Protein AF-A0A9P4GZY6-F1 (afdb_monomer)

Solvent-accessible surface area (backbone atoms only — not comparable to full-atom values): 9878 Å² total; per-residue (Å²): 139,87,79,80,86,82,75,83,82,81,78,76,73,82,63,65,45,80,51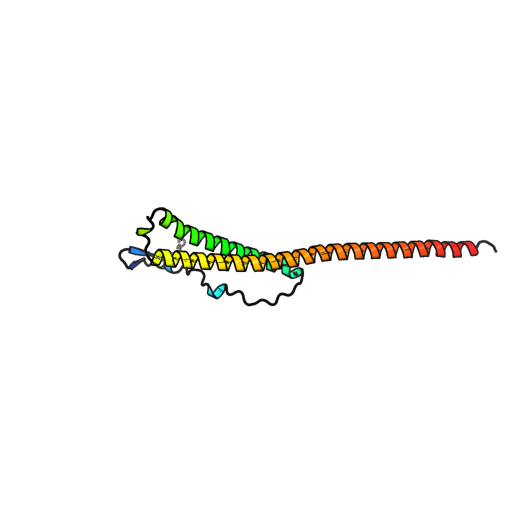,102,92,43,82,39,59,55,69,67,71,62,62,60,68,80,60,72,78,79,67,66,72,68,91,69,85,79,72,91,48,75,82,45,49,64,61,41,51,52,49,39,53,52,34,51,49,50,34,53,48,36,51,51,52,41,49,65,62,47,58,67,49,76,77,50,59,77,92,72,62,51,69,64,60,54,51,52,52,50,52,41,51,52,52,36,51,52,36,47,51,58,35,47,58,43,47,53,54,45,49,53,50,50,52,49,48,53,52,52,51,58,50,53,52,54,51,52,50,53,48,51,54,48,51,51,52,51,53,52,49,50,52,64,54,55,55,57,58,66,63,67,74,77,79,125

Nearest PDB structures (foldseek):
  6ixf-assembly1_A  TM=7.657E-01  e=7.970E+00  Homo sapiens
  8auc-assembly3_A  TM=5.258E-01  e=9.618E+00  Corynebacterium glutamicum ATCC 13032

Structure (mmCIF, N/CA/C/O backbone):
data_AF-A0A9P4GZY6-F1
#
_entry.id   AF-A0A9P4GZY6-F1
#
loop_
_atom_site.group_PDB
_atom_site.id
_atom_site.type_symbol
_atom_site.label_atom_id
_atom_site.label_alt_id
_atom_site.label_comp_id
_atom_site.label_asym_id
_atom_site.label_entity_id
_atom_site.label_seq_id
_atom_site.pdbx_PDB_ins_code
_atom_site.Cartn_x
_atom_site.Cartn_y
_atom_site.Cartn_z
_atom_site.occupancy
_atom_site.B_iso_or_equiv
_atom_site.auth_seq_id
_atom_site.auth_comp_id
_atom_site.auth_asym_id
_atom_site.auth_atom_id
_atom_site.pdbx_PDB_model_num
ATOM 1 N N . MET A 1 1 ? -1.416 -64.995 9.551 1.00 51.47 1 MET A N 1
ATOM 2 C CA . MET A 1 1 ? -1.775 -64.107 10.679 1.00 51.47 1 MET A CA 1
ATOM 3 C C . MET A 1 1 ? -1.528 -62.673 10.238 1.00 51.47 1 MET A C 1
ATOM 5 O O . MET A 1 1 ? -0.380 -62.318 10.021 1.00 51.47 1 MET A O 1
ATOM 9 N N . PHE A 1 2 ? -2.589 -61.901 10.000 1.00 50.03 2 PHE A N 1
ATOM 10 C CA . PHE A 1 2 ? -2.517 -60.505 9.552 1.00 50.03 2 PHE A CA 1
ATOM 11 C C . PHE A 1 2 ? -2.713 -59.584 10.760 1.00 50.03 2 PHE A C 1
ATOM 13 O O . PHE A 1 2 ? -3.758 -59.632 11.405 1.00 50.03 2 PHE A O 1
ATOM 20 N N . THR A 1 3 ? -1.717 -58.764 11.082 1.00 62.31 3 THR A N 1
ATOM 21 C CA . THR A 1 3 ? -1.841 -57.687 12.070 1.00 62.31 3 THR A CA 1
ATOM 22 C C . THR A 1 3 ? -2.281 -56.398 11.364 1.00 62.31 3 THR A C 1
ATOM 24 O O . THR A 1 3 ? -1.669 -56.018 10.366 1.00 62.31 3 THR A O 1
ATOM 27 N N . PRO A 1 4 ? -3.338 -55.707 11.833 1.00 58.47 4 PRO A N 1
ATOM 28 C CA . PRO A 1 4 ? -3.769 -54.452 11.223 1.00 58.47 4 PRO A CA 1
ATOM 29 C C . PRO A 1 4 ? -2.825 -53.291 11.593 1.00 58.47 4 PRO A C 1
ATOM 31 O O . PRO A 1 4 ? -2.220 -53.304 12.674 1.00 58.47 4 PRO A O 1
ATOM 34 N 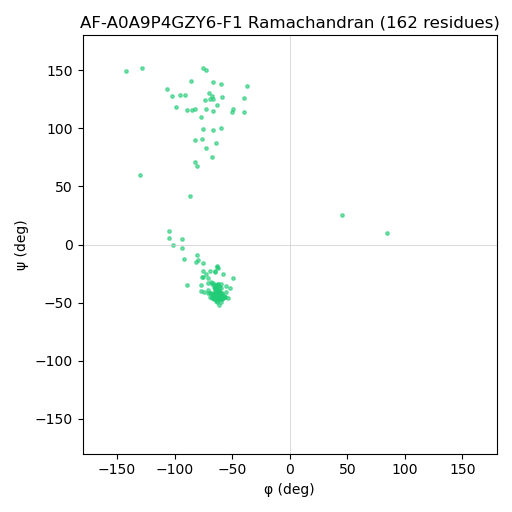N . PRO A 1 5 ? -2.707 -52.259 10.735 1.00 60.16 5 PRO A N 1
ATOM 35 C CA . PRO A 1 5 ? -1.867 -51.102 11.008 1.00 60.16 5 PRO A CA 1
ATOM 36 C C . PRO A 1 5 ? -2.464 -50.255 12.140 1.00 60.16 5 PRO A C 1
ATOM 38 O O . PRO A 1 5 ? -3.643 -49.898 12.131 1.00 60.16 5 PRO A O 1
ATOM 41 N N . ARG A 1 6 ? -1.634 -49.914 13.132 1.00 57.53 6 ARG A N 1
ATOM 42 C CA . ARG A 1 6 ? -1.992 -48.963 14.192 1.00 57.53 6 ARG A CA 1
ATOM 43 C C . ARG A 1 6 ? -2.013 -47.549 13.617 1.00 57.53 6 ARG A C 1
ATOM 45 O O . ARG A 1 6 ? -0.972 -47.026 13.234 1.00 57.53 6 ARG A O 1
ATOM 52 N N . LEU A 1 7 ? -3.184 -46.918 13.621 1.00 63.38 7 LEU A N 1
ATOM 53 C CA . LEU A 1 7 ? -3.296 -45.479 13.394 1.00 63.38 7 LEU A CA 1
ATOM 54 C C . LEU A 1 7 ? -2.654 -44.709 14.566 1.00 63.38 7 LEU A C 1
ATOM 56 O O . LEU A 1 7 ? -2.844 -45.097 15.727 1.00 63.38 7 LEU A O 1
ATOM 60 N N . PRO A 1 8 ? -1.925 -43.610 14.305 1.00 58.47 8 PRO A N 1
ATOM 61 C CA . PRO A 1 8 ? -1.406 -42.752 15.358 1.00 58.47 8 PRO A CA 1
ATOM 62 C C . PRO A 1 8 ? -2.571 -42.070 16.085 1.00 58.47 8 PRO A C 1
ATOM 64 O O . PRO A 1 8 ? -3.295 -41.252 15.523 1.00 58.47 8 PRO A O 1
ATOM 67 N N . ARG A 1 9 ? -2.757 -42.393 17.368 1.00 54.31 9 ARG A N 1
ATOM 68 C CA . ARG A 1 9 ? -3.665 -41.659 18.258 1.00 54.31 9 ARG A CA 1
ATOM 69 C C . ARG A 1 9 ? -3.043 -40.305 18.611 1.00 54.31 9 ARG A C 1
ATOM 71 O O . ARG A 1 9 ? -2.464 -40.155 19.683 1.00 54.31 9 ARG A O 1
ATOM 78 N N . SER A 1 10 ? -3.192 -39.296 17.754 1.00 54.22 10 SER A N 1
ATOM 79 C CA . SER A 1 10 ? -2.957 -37.900 18.146 1.00 54.22 10 SER A CA 1
ATOM 80 C C . SER A 1 10 ? -4.181 -37.353 18.889 1.00 54.22 10 SER A C 1
ATOM 82 O O . SER A 1 10 ? -4.895 -36.481 18.407 1.00 54.22 10 SER A O 1
ATOM 84 N N . SER A 1 11 ? -4.450 -37.873 20.086 1.00 49.94 11 SER A N 1
ATOM 85 C CA . SER A 1 11 ? -5.416 -37.256 21.000 1.00 49.94 11 SER A CA 1
ATOM 86 C C . SER A 1 11 ? -4.724 -36.118 21.758 1.00 49.94 11 SER A C 1
ATOM 88 O O . SER A 1 11 ? -4.467 -36.234 22.957 1.00 49.94 11 SER A O 1
ATOM 90 N N . ARG A 1 12 ? -4.409 -35.010 21.075 1.00 56.94 12 ARG A N 1
ATOM 91 C CA . ARG A 1 12 ? -4.185 -33.737 21.773 1.00 56.94 12 ARG A CA 1
ATOM 92 C C . ARG A 1 12 ? -5.556 -33.219 22.182 1.00 56.94 12 ARG A C 1
ATOM 94 O O . ARG A 1 12 ? -6.295 -32.695 21.359 1.00 56.94 12 ARG A O 1
ATOM 101 N N . ARG A 1 13 ? -5.927 -33.441 23.441 1.00 54.69 13 ARG A N 1
ATOM 102 C CA . ARG A 1 13 ? -7.101 -32.779 24.013 1.00 54.69 13 ARG A CA 1
ATOM 103 C C . ARG A 1 13 ? -6.773 -31.284 24.124 1.00 54.69 13 ARG A C 1
ATOM 105 O O . ARG A 1 13 ? -5.714 -30.983 24.682 1.00 54.69 13 ARG A O 1
ATOM 112 N N . PRO A 1 14 ? -7.618 -30.377 23.609 1.00 57.97 14 PRO A N 1
ATOM 113 C CA . PRO A 1 14 ? -7.419 -28.949 23.813 1.00 57.97 14 PRO A CA 1
ATOM 114 C C . PRO A 1 14 ? -7.426 -28.672 25.319 1.00 57.97 14 PRO A C 1
ATOM 116 O O . PRO A 1 14 ? -8.316 -29.125 26.047 1.00 57.97 14 PRO A O 1
ATOM 119 N N . LYS A 1 15 ? -6.377 -28.005 25.812 1.00 64.81 15 LYS A N 1
ATOM 120 C CA . LYS A 1 15 ? -6.318 -27.541 27.202 1.00 64.81 15 LYS A CA 1
ATOM 121 C C . LYS A 1 15 ? -7.219 -26.318 27.306 1.00 64.81 15 LYS A C 1
ATOM 123 O O . LYS A 1 15 ? -6.780 -25.198 27.070 1.00 64.81 15 LYS A O 1
ATOM 128 N N . LEU A 1 16 ? -8.478 -26.570 27.638 1.00 61.00 16 LEU A N 1
ATOM 129 C CA . LEU A 1 16 ? -9.422 -25.529 28.007 1.00 61.00 16 LEU A CA 1
ATOM 130 C C . LEU A 1 16 ? -9.058 -25.030 29.408 1.00 61.00 16 LEU A C 1
ATOM 132 O O . LEU A 1 16 ? -8.940 -25.827 30.342 1.00 61.00 16 LEU A O 1
ATOM 136 N N . ILE A 1 17 ? -8.840 -23.725 29.534 1.00 66.88 17 ILE A N 1
ATOM 137 C CA . ILE A 1 17 ? -8.604 -23.064 30.818 1.00 66.88 17 ILE A CA 1
ATOM 138 C C . ILE A 1 17 ? -9.863 -22.278 31.165 1.00 66.88 17 ILE A C 1
ATOM 140 O O . ILE A 1 17 ? -10.455 -21.621 30.308 1.00 66.88 17 ILE A O 1
ATOM 144 N N . TRP A 1 18 ? -10.296 -22.405 32.414 1.00 56.12 18 TRP A N 1
ATOM 145 C CA . TRP A 1 18 ? -11.413 -21.649 32.955 1.00 56.12 18 TRP A CA 1
ATOM 146 C C . TRP A 1 18 ? -10.885 -20.341 33.532 1.00 56.12 18 TRP A C 1
ATOM 148 O O . TRP A 1 18 ? -10.117 -20.370 34.494 1.00 56.12 18 TRP A O 1
ATOM 158 N N . ASP A 1 19 ? -11.288 -19.218 32.949 1.00 60.88 19 ASP A N 1
ATOM 159 C CA . ASP A 1 19 ? -10.964 -17.887 33.460 1.00 60.88 19 ASP A CA 1
ATOM 160 C C . ASP A 1 19 ? -12.172 -16.958 33.266 1.00 60.88 19 ASP A C 1
ATOM 162 O O . ASP A 1 19 ? -12.987 -17.183 32.375 1.00 60.88 19 ASP A O 1
ATOM 166 N N . HIS A 1 20 ? -12.364 -15.970 34.141 1.00 57.91 20 HIS A N 1
ATOM 167 C CA . HIS A 1 20 ? -13.471 -14.995 34.090 1.00 57.91 20 HIS A CA 1
ATOM 168 C C . HIS A 1 20 ? -14.896 -15.551 33.816 1.00 57.91 20 HIS A C 1
ATOM 170 O O . HIS A 1 20 ? -15.769 -14.825 33.344 1.00 57.91 20 HIS A O 1
ATOM 176 N N . GLY A 1 21 ? -15.163 -16.824 34.136 1.00 65.81 21 GLY A N 1
ATOM 177 C CA . GLY A 1 21 ? -16.471 -17.463 33.936 1.00 65.81 21 GLY A CA 1
ATOM 178 C C . GLY A 1 21 ? -16.727 -18.034 32.535 1.00 65.81 21 GLY A C 1
ATOM 179 O O . GLY A 1 21 ? -17.857 -18.427 32.250 1.00 65.81 21 GLY A O 1
ATOM 180 N N . TYR A 1 22 ? -15.708 -18.108 31.675 1.00 50.16 22 TYR A N 1
ATOM 181 C CA . TYR A 1 22 ? -15.804 -18.667 30.327 1.00 50.16 22 TYR A CA 1
ATOM 182 C C . TYR A 1 22 ? -14.711 -19.720 30.080 1.00 50.16 22 TYR A C 1
ATOM 184 O O . TYR A 1 22 ? -13.626 -19.684 30.664 1.00 50.16 22 TYR A O 1
ATOM 192 N N . TRP A 1 23 ? -15.003 -20.687 29.204 1.00 58.91 23 TRP A N 1
ATOM 193 C CA . TRP A 1 23 ? -14.017 -21.660 28.729 1.00 58.91 23 TRP A CA 1
ATOM 194 C C . TRP A 1 23 ? -13.195 -21.050 27.593 1.00 58.91 23 TRP A C 1
ATOM 196 O O . TRP A 1 23 ? -13.739 -20.767 26.526 1.00 58.91 23 TRP A O 1
ATOM 206 N N . TYR A 1 24 ? -11.889 -20.894 27.802 1.00 49.88 24 TYR A N 1
ATOM 207 C CA . TYR A 1 24 ? -10.963 -20.429 26.772 1.00 49.88 24 TYR A CA 1
ATOM 208 C C . TYR A 1 24 ? -10.178 -21.599 26.189 1.00 49.88 24 TYR A C 1
ATOM 210 O O . TYR A 1 24 ? -9.553 -22.367 26.925 1.00 49.88 24 TYR A O 1
ATOM 218 N N . ASP A 1 25 ? -10.176 -21.722 24.860 1.00 55.88 25 ASP A N 1
ATOM 219 C CA . ASP A 1 25 ? -9.225 -22.592 24.174 1.00 55.88 25 ASP A CA 1
ATOM 220 C C . ASP A 1 25 ? -7.864 -21.887 24.123 1.00 55.88 25 ASP A C 1
ATOM 222 O O . ASP A 1 25 ? -7.679 -20.885 23.428 1.00 55.88 25 ASP A O 1
ATOM 226 N N . HIS A 1 26 ? -6.904 -22.396 24.893 1.00 56.12 26 HIS A N 1
ATOM 227 C CA . HIS A 1 26 ? -5.580 -21.795 25.040 1.00 56.12 26 HIS A CA 1
ATOM 228 C C . HIS A 1 26 ? -4.789 -21.758 23.715 1.00 56.12 26 HIS A C 1
ATOM 230 O O . HIS A 1 26 ? -3.817 -21.006 23.588 1.00 56.12 26 HIS A O 1
ATOM 236 N N . GLU A 1 27 ? -5.168 -22.553 22.709 1.00 54.94 27 GLU A N 1
ATOM 237 C CA . GLU A 1 27 ? -4.523 -22.498 21.391 1.00 54.94 27 GLU A CA 1
ATOM 238 C C . GLU A 1 27 ? -4.978 -21.280 20.562 1.00 54.94 27 GLU A C 1
ATOM 240 O O . GLU A 1 27 ? -4.169 -20.734 19.812 1.00 54.94 27 GLU A O 1
ATOM 245 N N . LEU A 1 28 ? -6.196 -20.759 20.778 1.00 53.00 28 LEU A N 1
ATOM 246 C CA . LEU A 1 28 ? -6.685 -19.527 20.131 1.00 53.00 28 LEU A CA 1
ATOM 247 C C . LEU A 1 28 ? -6.059 -18.259 20.732 1.00 53.00 28 LEU A C 1
ATOM 249 O O . LEU A 1 28 ? -5.860 -17.269 20.038 1.00 53.00 28 LEU A O 1
ATOM 253 N N . SER A 1 29 ? -5.660 -18.277 22.004 1.00 50.28 29 SER A N 1
ATOM 254 C CA . SER A 1 29 ? -4.901 -17.162 22.598 1.00 50.28 29 SER A CA 1
ATOM 255 C C . SER A 1 29 ? -3.432 -17.142 22.148 1.00 50.28 29 SER A C 1
ATOM 257 O O . SER A 1 29 ? -2.745 -16.135 22.307 1.00 50.28 29 SER A O 1
ATOM 259 N N . ARG A 1 30 ? -2.936 -18.252 21.575 1.00 45.75 30 ARG A N 1
ATOM 260 C CA . ARG A 1 30 ? -1.590 -18.373 20.990 1.00 45.75 30 ARG A CA 1
ATOM 261 C C . ARG A 1 30 ? -1.526 -18.089 19.497 1.00 45.75 30 ARG A C 1
ATOM 263 O O . ARG A 1 30 ? -0.405 -18.033 18.980 1.00 45.75 30 ARG A O 1
ATOM 270 N N . THR A 1 31 ? -2.642 -17.815 18.815 1.00 46.16 31 THR A N 1
ATOM 271 C CA . THR A 1 31 ? -2.585 -16.982 17.606 1.00 46.16 31 THR A CA 1
ATOM 272 C C . THR A 1 31 ? -2.215 -15.573 18.041 1.00 46.16 31 THR A C 1
ATOM 274 O O . THR A 1 31 ? -3.038 -14.672 18.145 1.00 46.16 31 THR A O 1
ATOM 277 N N . ARG A 1 32 ? -0.927 -15.444 18.368 1.00 42.94 32 ARG A N 1
ATOM 278 C CA . ARG A 1 32 ? -0.162 -14.224 18.495 1.00 42.94 32 ARG A CA 1
ATOM 279 C C . ARG A 1 32 ? -0.638 -13.352 17.345 1.00 42.94 32 ARG A C 1
ATOM 281 O O . ARG A 1 32 ? -0.446 -13.720 16.184 1.00 42.94 32 ARG A O 1
ATOM 288 N N . THR A 1 33 ? -1.289 -12.239 17.668 1.00 49.81 33 THR A N 1
ATOM 289 C CA . THR A 1 33 ? -1.332 -11.100 16.757 1.00 49.81 33 THR A CA 1
ATOM 290 C C . THR A 1 33 ? 0.064 -10.997 16.139 1.00 49.81 33 THR A C 1
ATOM 292 O O . THR A 1 33 ? 1.043 -11.083 16.894 1.00 49.81 33 THR A O 1
ATOM 295 N N . PRO A 1 34 ? 0.208 -10.980 14.800 1.00 50.44 34 PRO A N 1
ATOM 296 C CA . PRO A 1 34 ? 1.527 -10.914 14.182 1.00 50.44 34 PRO A CA 1
ATOM 297 C C . PRO A 1 34 ? 2.281 -9.766 14.854 1.00 50.44 34 PRO A C 1
ATOM 299 O O . PRO A 1 34 ? 1.819 -8.628 14.831 1.00 50.44 34 PRO A O 1
ATOM 302 N N . SER A 1 35 ? 3.353 -10.085 15.588 1.00 43.03 35 SER A N 1
ATOM 303 C CA . SER A 1 35 ? 3.980 -9.107 16.472 1.00 43.03 35 SER A CA 1
ATOM 304 C C . SER A 1 35 ? 4.515 -7.968 15.615 1.00 43.03 35 SER A C 1
ATOM 306 O O . SER A 1 35 ? 5.362 -8.197 14.743 1.00 43.03 35 SER A O 1
ATOM 308 N N . LEU A 1 36 ? 4.007 -6.766 15.887 1.00 49.66 36 LEU A N 1
ATOM 309 C CA . LEU A 1 36 ? 4.257 -5.510 15.178 1.00 49.66 36 LEU A CA 1
ATOM 310 C C . LEU A 1 36 ? 5.755 -5.228 14.945 1.00 49.66 36 LEU A C 1
ATOM 312 O O . LEU A 1 36 ? 6.130 -4.649 13.933 1.00 49.66 36 LEU A O 1
ATOM 316 N N . GLU A 1 37 ? 6.625 -5.721 15.829 1.00 49.25 37 GLU A N 1
ATOM 317 C CA . GLU A 1 37 ? 8.084 -5.572 15.727 1.00 49.25 37 GLU A CA 1
ATOM 318 C C . GLU A 1 37 ? 8.703 -6.274 14.508 1.00 49.25 37 GLU A C 1
ATOM 320 O O . GLU A 1 37 ? 9.752 -5.860 14.025 1.00 49.25 37 GLU A O 1
ATOM 325 N N . SER A 1 38 ? 8.046 -7.298 13.957 1.00 47.22 38 SER A N 1
ATOM 326 C CA . SER A 1 38 ? 8.539 -8.005 12.763 1.00 47.22 38 SER A CA 1
ATOM 327 C C . SER A 1 38 ? 8.243 -7.280 11.442 1.00 47.22 38 SER A C 1
ATOM 329 O O . SER A 1 38 ? 8.765 -7.672 10.398 1.00 47.22 38 SER A O 1
ATOM 331 N N . LEU A 1 39 ? 7.435 -6.215 11.485 1.00 52.50 39 LEU A N 1
ATOM 332 C CA . LEU A 1 39 ? 7.093 -5.376 10.333 1.00 52.50 39 LEU A CA 1
ATOM 333 C C . LEU A 1 39 ? 7.817 -4.026 10.341 1.00 52.50 39 LEU A C 1
ATOM 335 O O . LEU A 1 39 ? 7.565 -3.218 9.451 1.00 52.50 39 LEU A O 1
ATOM 339 N N . SER A 1 40 ? 8.739 -3.798 11.286 1.00 47.25 40 SER A N 1
ATOM 340 C CA . SER A 1 40 ? 9.688 -2.684 11.210 1.00 47.25 40 SER A CA 1
ATOM 341 C C . SER A 1 40 ? 10.590 -2.899 9.993 1.00 47.25 40 SER A C 1
ATOM 343 O O . SER A 1 40 ? 11.623 -3.573 10.032 1.00 47.25 40 SER A O 1
ATOM 345 N N . LEU A 1 41 ? 10.116 -2.410 8.849 1.00 57.50 41 LEU A N 1
ATOM 346 C CA . LEU A 1 41 ? 10.814 -2.429 7.580 1.00 57.50 41 LEU A CA 1
ATOM 347 C C . LEU A 1 41 ? 12.017 -1.503 7.733 1.00 57.50 41 LEU A C 1
ATOM 349 O O . LEU A 1 41 ? 11.896 -0.286 7.652 1.00 57.50 41 LEU A O 1
ATOM 353 N N . SER A 1 42 ? 13.173 -2.116 7.995 1.00 47.94 42 SER A N 1
ATOM 354 C CA . SER A 1 42 ? 14.487 -1.474 8.043 1.00 47.94 42 SER A CA 1
ATOM 355 C C . SER A 1 42 ? 14.604 -0.378 6.970 1.00 47.94 42 SER A C 1
ATOM 357 O O . SER A 1 42 ? 14.220 -0.651 5.826 1.00 47.94 42 SER A O 1
ATOM 359 N N . PRO A 1 43 ? 15.168 0.809 7.281 1.00 48.91 43 PRO A N 1
ATOM 360 C CA . PRO A 1 43 ? 15.319 1.889 6.311 1.00 48.91 43 PRO A CA 1
ATOM 361 C C . PRO A 1 43 ? 16.178 1.385 5.146 1.00 48.91 43 PRO A C 1
ATOM 363 O O . PRO A 1 43 ? 17.393 1.223 5.265 1.00 48.91 43 PRO A O 1
ATOM 366 N N . ARG A 1 44 ? 15.537 1.013 4.034 1.00 55.22 44 ARG A N 1
ATOM 367 C CA . ARG A 1 44 ? 16.213 0.405 2.886 1.00 55.22 44 ARG A CA 1
ATOM 368 C C . ARG A 1 44 ? 16.752 1.517 2.010 1.00 55.22 44 ARG A C 1
ATOM 370 O O . ARG A 1 44 ? 15.979 2.256 1.411 1.00 55.22 44 ARG A O 1
ATOM 377 N N . GLN A 1 45 ? 18.075 1.576 1.886 1.00 51.62 45 GLN A N 1
ATOM 378 C CA . GLN A 1 45 ? 18.745 2.363 0.856 1.00 51.62 45 GLN A CA 1
ATOM 379 C C . GLN A 1 45 ? 18.117 2.045 -0.511 1.00 51.62 45 GLN A C 1
ATOM 381 O O . GLN A 1 45 ? 18.101 0.900 -0.965 1.00 51.62 45 GLN A O 1
ATOM 386 N N . THR A 1 46 ? 17.514 3.058 -1.125 1.00 54.09 46 THR A N 1
ATOM 387 C CA . THR A 1 46 ? 16.808 2.976 -2.402 1.00 54.09 46 THR A CA 1
ATOM 388 C C . THR A 1 46 ? 17.817 3.065 -3.539 1.00 54.09 46 THR A C 1
ATOM 390 O O . THR A 1 46 ? 18.135 4.138 -4.047 1.00 54.09 46 THR A O 1
ATOM 393 N N . THR A 1 47 ? 18.332 1.922 -3.985 1.00 57.62 47 THR A N 1
ATOM 394 C CA . THR A 1 47 ? 18.896 1.859 -5.334 1.00 57.62 47 THR A CA 1
ATOM 395 C C . THR A 1 47 ? 17.748 2.042 -6.324 1.00 57.62 47 THR A C 1
ATOM 397 O O . THR A 1 47 ? 16.722 1.372 -6.238 1.00 57.62 47 THR A O 1
ATOM 400 N N . LYS A 1 48 ? 17.870 3.012 -7.234 1.00 66.50 48 LYS A N 1
ATOM 401 C CA . LYS A 1 48 ? 16.849 3.320 -8.251 1.00 66.50 48 LYS A CA 1
ATOM 402 C C . LYS A 1 48 ? 17.039 2.465 -9.500 1.00 66.50 48 LYS A C 1
ATOM 404 O O . LYS A 1 48 ? 17.020 2.967 -10.620 1.00 66.50 48 LYS A O 1
ATOM 409 N N . THR A 1 49 ? 17.344 1.181 -9.328 1.00 72.12 49 THR A N 1
ATOM 410 C CA . THR A 1 49 ? 17.566 0.331 -10.496 1.00 72.12 49 THR A CA 1
ATOM 411 C C . THR A 1 49 ? 16.230 -0.215 -10.993 1.00 72.12 49 THR A C 1
ATOM 413 O O . THR A 1 49 ? 15.373 -0.585 -10.192 1.00 72.12 49 THR A O 1
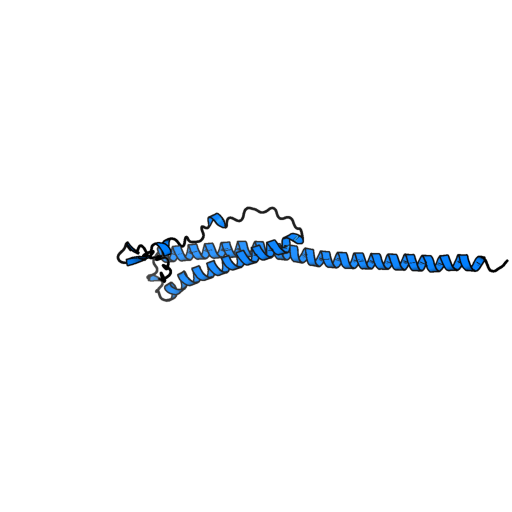ATOM 416 N N . PRO A 1 50 ? 16.015 -0.307 -12.315 1.00 70.12 50 PRO A N 1
ATOM 417 C CA . PRO A 1 50 ? 14.766 -0.832 -12.868 1.00 70.12 50 PRO A CA 1
ATOM 418 C C . PRO A 1 50 ? 14.518 -2.303 -12.487 1.00 70.12 50 PRO A C 1
ATOM 420 O O . PRO A 1 50 ? 13.377 -2.760 -12.496 1.00 70.12 50 PRO A O 1
ATOM 423 N N . THR A 1 51 ? 15.567 -3.038 -12.106 1.00 76.25 51 THR A N 1
ATOM 424 C CA . THR A 1 51 ? 15.492 -4.395 -11.542 1.00 76.25 51 THR A CA 1
ATOM 425 C C . THR A 1 51 ? 14.791 -4.446 -10.184 1.00 76.25 51 THR A C 1
ATOM 427 O O . THR A 1 51 ? 14.225 -5.480 -9.834 1.00 76.25 51 THR A O 1
ATOM 430 N N . ASP A 1 52 ? 14.737 -3.331 -9.452 1.00 79.25 52 ASP A N 1
ATOM 431 C CA . ASP A 1 52 ? 14.102 -3.264 -8.136 1.00 79.25 52 ASP A CA 1
ATOM 432 C C . ASP A 1 52 ? 12.569 -3.150 -8.217 1.00 79.25 52 ASP A C 1
ATOM 434 O O . ASP A 1 52 ? 11.890 -3.388 -7.214 1.00 79.25 52 ASP A O 1
ATOM 438 N N . LEU A 1 53 ? 11.994 -2.862 -9.396 1.00 84.25 53 LEU A N 1
ATOM 439 C CA . LEU A 1 53 ? 10.555 -2.618 -9.569 1.00 84.25 53 LEU A CA 1
ATOM 440 C C . LEU A 1 53 ? 9.692 -3.779 -9.058 1.00 84.25 53 LEU A C 1
ATOM 442 O O . LEU A 1 53 ? 8.728 -3.554 -8.335 1.00 84.25 53 LEU A O 1
ATOM 446 N N . PHE A 1 54 ? 10.052 -5.026 -9.376 1.00 86.19 54 PHE A N 1
ATOM 447 C CA . PHE A 1 54 ? 9.283 -6.191 -8.926 1.00 86.19 54 PHE A CA 1
ATOM 448 C C . PHE A 1 54 ? 9.285 -6.319 -7.397 1.00 86.19 54 PHE A C 1
ATOM 450 O O . PHE A 1 54 ? 8.250 -6.578 -6.785 1.00 86.19 54 PHE A O 1
ATOM 457 N N . SER A 1 55 ? 10.438 -6.076 -6.768 1.00 85.12 55 SER A N 1
ATOM 458 C CA . SER A 1 55 ? 10.562 -6.108 -5.309 1.00 85.12 55 SER A CA 1
ATOM 459 C C . SER A 1 55 ? 9.726 -5.010 -4.638 1.00 85.12 55 SER A C 1
ATOM 461 O O . SER A 1 55 ? 9.095 -5.260 -3.611 1.00 85.12 55 SER A O 1
ATOM 463 N N . ARG A 1 56 ? 9.658 -3.823 -5.256 1.00 82.12 56 ARG A N 1
ATOM 464 C CA . ARG A 1 56 ? 8.874 -2.673 -4.784 1.00 82.12 56 ARG A CA 1
ATOM 465 C C . ARG A 1 56 ? 7.375 -2.903 -4.957 1.00 82.12 56 ARG A C 1
ATOM 467 O O . ARG A 1 56 ? 6.629 -2.678 -4.014 1.00 82.12 56 ARG A O 1
ATOM 474 N N . VAL A 1 57 ? 6.939 -3.465 -6.086 1.00 87.62 57 VAL A N 1
ATOM 475 C CA . VAL A 1 57 ? 5.539 -3.880 -6.298 1.00 87.62 57 VAL A CA 1
ATOM 476 C C . VAL A 1 57 ? 5.129 -4.963 -5.295 1.00 87.62 57 VAL A C 1
ATOM 478 O O . VAL A 1 57 ? 4.040 -4.903 -4.727 1.00 87.62 57 VAL A O 1
ATOM 481 N N . ALA A 1 58 ? 6.008 -5.928 -5.010 1.00 86.50 58 ALA A N 1
ATOM 482 C CA . ALA A 1 58 ? 5.748 -6.933 -3.982 1.00 86.50 58 ALA A CA 1
ATOM 483 C C . ALA A 1 58 ? 5.625 -6.307 -2.579 1.00 86.50 58 ALA A C 1
ATOM 485 O O . ALA A 1 58 ? 4.751 -6.706 -1.807 1.00 86.50 58 ALA A O 1
ATOM 486 N N . ALA A 1 59 ? 6.462 -5.319 -2.248 1.00 82.88 59 ALA A N 1
ATOM 487 C CA . ALA A 1 59 ? 6.361 -4.565 -0.998 1.00 82.88 59 ALA A CA 1
ATOM 488 C C . ALA A 1 59 ? 5.067 -3.737 -0.929 1.00 82.88 59 ALA A C 1
ATOM 490 O O . ALA A 1 59 ? 4.379 -3.780 0.089 1.00 82.88 59 ALA A O 1
ATOM 491 N N . LEU A 1 60 ? 4.694 -3.062 -2.019 1.00 89.25 60 LEU A N 1
ATOM 492 C CA . LEU A 1 60 ? 3.443 -2.316 -2.147 1.00 89.25 60 LEU A CA 1
ATOM 493 C C . LEU A 1 60 ? 2.232 -3.218 -1.893 1.00 89.25 60 LEU A C 1
ATOM 495 O O . LEU A 1 60 ? 1.351 -2.856 -1.121 1.00 89.25 60 LEU A O 1
ATOM 499 N N . ASN A 1 61 ? 2.222 -4.425 -2.465 1.00 91.50 61 ASN A N 1
ATOM 500 C CA . ASN A 1 61 ? 1.148 -5.393 -2.247 1.00 91.50 61 ASN A CA 1
ATOM 501 C C . ASN A 1 61 ? 1.050 -5.838 -0.776 1.00 91.50 61 ASN A C 1
ATOM 503 O O . ASN A 1 61 ? -0.043 -5.972 -0.233 1.00 91.50 61 ASN A O 1
ATOM 507 N N . ARG A 1 62 ? 2.190 -6.019 -0.092 1.00 90.62 62 ARG A N 1
ATOM 508 C CA . ARG A 1 62 ? 2.194 -6.304 1.355 1.00 90.62 62 ARG A CA 1
ATOM 509 C C . ARG A 1 62 ? 1.622 -5.136 2.157 1.00 90.62 62 ARG A C 1
ATOM 511 O O . ARG A 1 62 ? 0.802 -5.371 3.035 1.00 90.62 62 ARG A O 1
ATOM 518 N N . ARG A 1 63 ? 2.004 -3.894 1.836 1.00 88.00 63 ARG A N 1
ATOM 519 C CA . ARG A 1 63 ? 1.458 -2.698 2.502 1.00 88.00 63 ARG A CA 1
ATOM 520 C C . ARG A 1 63 ? -0.044 -2.527 2.227 1.00 88.00 63 ARG A C 1
ATOM 522 O O . ARG A 1 63 ? -0.787 -2.225 3.152 1.00 88.00 63 ARG A O 1
ATOM 529 N N . ALA A 1 64 ? -0.518 -2.826 1.014 1.00 89.81 64 ALA A N 1
ATOM 530 C CA . ALA A 1 64 ? -1.949 -2.846 0.687 1.00 89.81 64 ALA A CA 1
ATOM 531 C C . ALA A 1 64 ? -2.725 -3.868 1.537 1.00 89.81 64 ALA A C 1
ATOM 533 O O . ALA A 1 64 ? -3.826 -3.583 2.018 1.00 89.81 64 ALA A O 1
ATOM 534 N N . ALA A 1 65 ? -2.139 -5.048 1.762 1.00 91.81 65 ALA A N 1
ATOM 535 C CA . ALA A 1 65 ? -2.712 -6.048 2.656 1.00 91.81 65 ALA A CA 1
ATOM 536 C C . ALA A 1 65 ? -2.773 -5.543 4.110 1.00 91.81 65 ALA A C 1
ATOM 538 O O . ALA A 1 65 ? -3.790 -5.745 4.771 1.00 91.81 65 ALA A O 1
ATOM 539 N N . THR A 1 66 ? -1.746 -4.828 4.586 1.00 91.00 66 THR A N 1
ATOM 540 C CA . THR A 1 66 ? -1.753 -4.187 5.914 1.00 91.00 66 THR A CA 1
ATOM 541 C C . THR A 1 66 ? -2.869 -3.149 6.043 1.00 91.00 66 THR A C 1
ATOM 543 O O . THR A 1 66 ? -3.619 -3.195 7.014 1.00 91.00 66 THR A O 1
ATOM 546 N N . VAL A 1 67 ? -3.044 -2.262 5.055 1.00 92.38 67 VAL A N 1
ATOM 547 C CA . VAL A 1 67 ? -4.149 -1.280 5.042 1.00 92.38 67 VAL A CA 1
ATOM 548 C C . VAL A 1 67 ? -5.505 -1.986 5.068 1.00 92.38 67 VAL A C 1
ATOM 550 O O . VAL A 1 67 ? -6.392 -1.605 5.828 1.00 92.38 67 VAL A O 1
ATOM 553 N N . SER A 1 68 ? -5.656 -3.054 4.283 1.00 94.88 68 SER A N 1
ATOM 554 C CA . SER A 1 68 ? -6.891 -3.847 4.247 1.00 94.88 68 SER A CA 1
ATOM 555 C C . SER A 1 68 ? -7.198 -4.487 5.604 1.00 94.88 68 SER A C 1
ATOM 557 O O . SER A 1 68 ? -8.348 -4.485 6.042 1.00 94.88 68 SER A O 1
ATOM 559 N N . ALA A 1 69 ? -6.175 -4.994 6.297 1.00 91.56 69 ALA A N 1
ATOM 560 C CA . ALA A 1 69 ? -6.319 -5.529 7.645 1.00 91.56 69 ALA A CA 1
ATOM 561 C C . ALA A 1 69 ? -6.702 -4.430 8.650 1.00 91.56 69 ALA A C 1
ATOM 563 O O . ALA A 1 69 ? -7.659 -4.610 9.400 1.00 91.56 69 ALA A O 1
ATOM 564 N N . ALA A 1 70 ? -6.024 -3.277 8.627 1.00 90.12 70 ALA A N 1
ATOM 565 C CA . ALA A 1 70 ? -6.331 -2.141 9.500 1.00 90.12 70 ALA A CA 1
ATOM 566 C C . ALA A 1 70 ? -7.776 -1.641 9.311 1.00 90.12 70 ALA A C 1
ATOM 568 O O . ALA A 1 70 ? -8.490 -1.411 10.286 1.00 90.12 70 ALA A O 1
ATOM 569 N N . LEU A 1 71 ? -8.253 -1.556 8.064 1.00 93.44 71 LEU A N 1
ATOM 570 C CA . LEU A 1 71 ? -9.649 -1.226 7.757 1.00 93.44 71 LEU A CA 1
ATOM 571 C C . LEU A 1 71 ? -10.628 -2.263 8.311 1.00 93.44 71 LEU A C 1
ATOM 573 O O . LEU A 1 71 ? -11.674 -1.895 8.850 1.00 93.44 71 LEU A O 1
ATOM 577 N N . ALA A 1 72 ? -10.310 -3.554 8.190 1.00 93.38 72 ALA A N 1
ATOM 578 C CA . ALA A 1 72 ? -11.147 -4.620 8.731 1.00 93.38 72 ALA A CA 1
ATOM 579 C C . ALA A 1 72 ? -11.229 -4.556 10.266 1.00 93.38 72 ALA A C 1
ATOM 581 O O . ALA A 1 72 ? -12.322 -4.690 10.817 1.00 93.38 72 ALA A O 1
ATOM 582 N N . HIS A 1 73 ? -10.107 -4.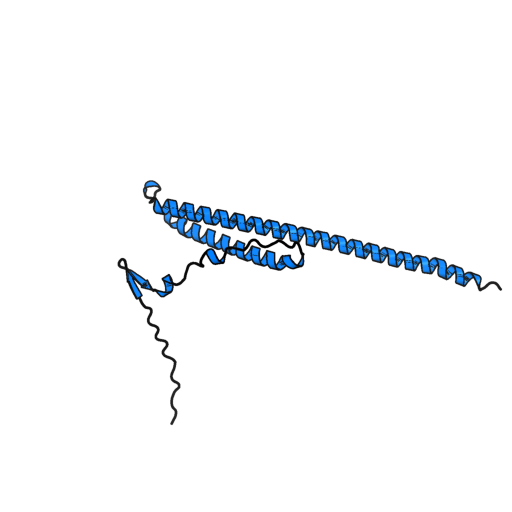287 10.942 1.00 90.12 73 HIS A N 1
ATOM 583 C CA . HIS A 1 73 ? -10.056 -4.098 12.394 1.00 90.12 73 HIS A CA 1
ATOM 584 C C . HIS A 1 73 ? -10.873 -2.883 12.841 1.00 90.12 73 HIS A C 1
ATOM 586 O O . HIS A 1 73 ? -11.761 -3.029 13.682 1.00 90.12 73 HIS A O 1
ATOM 592 N N . LEU A 1 74 ? -10.678 -1.722 12.208 1.00 92.31 74 LEU A N 1
ATOM 593 C CA . LEU A 1 74 ? -11.470 -0.529 12.504 1.00 92.31 74 LEU A CA 1
ATOM 594 C C . LEU A 1 74 ? -12.966 -0.782 12.274 1.00 92.31 74 LEU A C 1
ATOM 596 O O . LEU A 1 74 ? -13.789 -0.428 13.112 1.00 92.31 74 LEU A O 1
ATOM 600 N N . THR A 1 75 ? -13.330 -1.460 11.183 1.00 93.56 75 THR A N 1
ATOM 601 C CA . THR A 1 75 ? -14.728 -1.824 10.902 1.00 93.56 75 THR A CA 1
ATOM 602 C C . THR A 1 75 ? -15.306 -2.729 11.993 1.00 93.56 75 THR A C 1
ATOM 604 O O . THR A 1 75 ? -16.461 -2.559 12.385 1.00 93.56 75 THR A O 1
ATOM 607 N N . ALA A 1 76 ? -14.522 -3.684 12.500 1.00 92.56 76 ALA A N 1
ATOM 608 C CA . ALA A 1 76 ? -14.942 -4.578 13.575 1.00 92.56 76 ALA A CA 1
ATOM 609 C C . ALA A 1 76 ? -15.149 -3.841 14.909 1.00 92.56 76 ALA A C 1
ATOM 611 O O . ALA A 1 76 ? -16.054 -4.208 15.656 1.00 92.56 76 ALA A O 1
ATOM 612 N N . VAL A 1 77 ? -14.362 -2.795 15.185 1.00 92.69 77 VAL A N 1
ATOM 613 C CA . VAL A 1 77 ? -14.513 -1.947 16.379 1.00 92.69 77 VAL A CA 1
ATOM 614 C C . VAL A 1 77 ? -15.673 -0.964 16.234 1.00 92.69 77 VAL A C 1
ATOM 616 O O . VAL A 1 77 ? -16.426 -0.779 17.183 1.00 92.69 77 VAL A O 1
ATOM 619 N N . VAL A 1 78 ? -15.863 -0.367 15.055 1.00 93.44 78 VAL A N 1
ATOM 620 C CA . VAL A 1 78 ? -16.886 0.665 14.817 1.00 93.44 78 VAL A CA 1
ATOM 621 C C . VAL A 1 78 ? -18.295 0.076 14.728 1.00 93.44 78 VAL A C 1
ATOM 623 O O . VAL A 1 78 ? -19.217 0.638 15.315 1.00 93.44 78 VAL A O 1
ATOM 626 N N . LYS A 1 79 ? -18.483 -1.072 14.061 1.00 94.44 79 LYS A N 1
ATOM 627 C CA . LYS A 1 79 ? -19.820 -1.665 13.847 1.00 94.44 79 LYS A CA 1
ATOM 628 C C . LYS A 1 79 ? -20.642 -1.870 15.130 1.00 94.44 79 LYS A C 1
ATOM 630 O O . LYS A 1 79 ? -21.815 -1.509 15.137 1.00 94.44 79 LYS A O 1
ATOM 635 N N . PRO A 1 80 ? -20.091 -2.420 16.228 1.00 91.00 80 PRO A N 1
ATOM 636 C CA . PRO A 1 80 ? -20.829 -2.521 17.486 1.00 91.00 80 PRO A CA 1
ATOM 637 C C . PRO A 1 80 ? -21.282 -1.162 18.038 1.00 91.00 80 PRO A C 1
ATOM 639 O O . PRO A 1 80 ? -22.362 -1.072 18.625 1.00 91.00 80 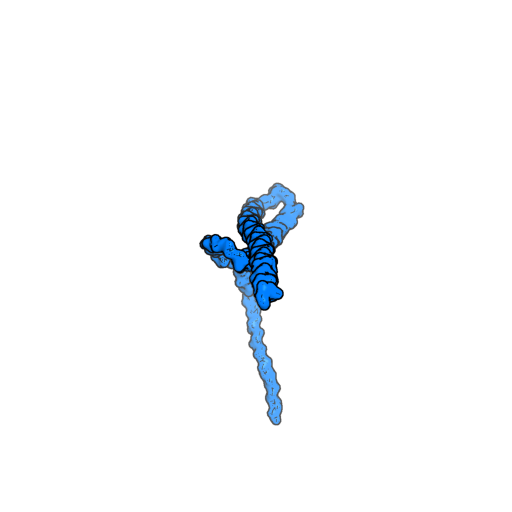PRO A O 1
ATOM 642 N N . LEU A 1 81 ? -20.487 -0.104 17.832 1.00 91.69 81 LEU A N 1
ATOM 643 C CA . LEU A 1 81 ? -20.752 1.234 18.368 1.00 91.69 81 LEU A CA 1
ATOM 644 C C . LEU A 1 81 ? -21.911 1.934 17.653 1.00 91.69 81 LEU A C 1
ATOM 646 O O . LEU A 1 81 ? -22.586 2.743 18.279 1.00 91.69 81 LEU A O 1
ATOM 650 N N . GLU A 1 82 ? -22.205 1.577 16.399 1.00 94.19 82 GLU A N 1
ATOM 651 C CA . GLU A 1 82 ? -23.343 2.125 15.637 1.00 94.19 82 GLU A CA 1
ATOM 652 C C . GLU A 1 82 ? -24.693 1.883 16.331 1.00 94.19 82 GLU A C 1
ATOM 654 O O . GLU A 1 82 ? -25.647 2.636 16.143 1.00 94.19 82 GLU A O 1
ATOM 659 N N . THR A 1 83 ? -24.778 0.839 17.159 1.00 95.44 83 THR A N 1
ATOM 660 C CA . THR A 1 83 ? -26.001 0.481 17.894 1.00 95.44 83 THR A CA 1
ATOM 661 C C . THR A 1 83 ? -26.075 1.109 19.292 1.00 95.44 83 THR A C 1
ATOM 663 O O . THR A 1 83 ? -27.134 1.101 19.927 1.00 95.44 83 THR A O 1
ATOM 666 N N . ILE A 1 84 ? -24.965 1.665 19.789 1.00 94.12 84 ILE A N 1
ATOM 667 C CA . ILE A 1 84 ? -24.843 2.219 21.138 1.00 94.12 84 ILE A CA 1
ATOM 668 C C . ILE A 1 84 ? -25.105 3.727 21.076 1.00 94.12 84 ILE A C 1
ATOM 670 O O . ILE A 1 84 ? -24.493 4.457 20.303 1.00 94.12 84 ILE A O 1
ATOM 674 N N . LYS A 1 85 ? -26.010 4.231 21.925 1.00 95.81 85 LYS A N 1
ATOM 675 C CA . LYS A 1 85 ? -26.205 5.684 22.073 1.00 95.81 85 LYS A CA 1
ATOM 676 C C . LYS A 1 85 ? -24.900 6.334 22.540 1.00 95.81 85 LYS A C 1
ATOM 678 O O . LYS A 1 85 ? -24.283 5.820 23.468 1.00 95.81 85 LYS A O 1
ATOM 683 N N . ALA A 1 86 ? -24.544 7.491 21.983 1.00 91.50 86 ALA A N 1
ATOM 684 C CA . ALA A 1 86 ? -23.284 8.182 22.283 1.00 91.50 86 ALA A CA 1
ATOM 685 C C . ALA A 1 86 ? -23.030 8.392 23.792 1.00 9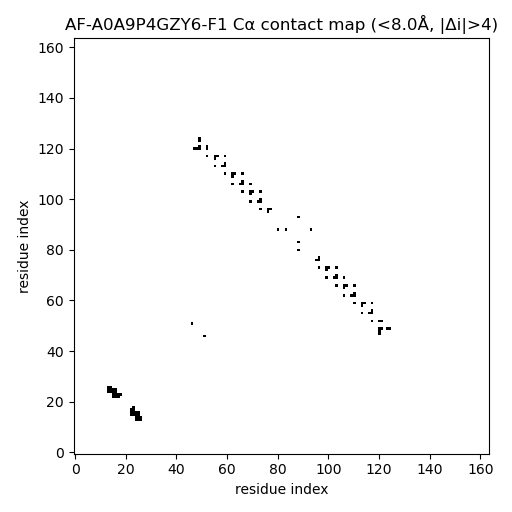1.50 86 ALA A C 1
ATOM 687 O O . ALA A 1 86 ? -21.914 8.212 24.263 1.00 91.50 86 ALA A O 1
ATOM 688 N N . GLU A 1 87 ? -24.080 8.676 24.566 1.00 95.12 87 GLU A N 1
ATOM 689 C CA . GLU A 1 87 ? -24.035 8.859 26.028 1.00 95.12 87 GLU A CA 1
ATOM 690 C C . GLU A 1 87 ? -23.606 7.603 26.809 1.00 95.12 87 GLU A C 1
ATOM 692 O O . GLU A 1 87 ? -23.221 7.694 27.971 1.00 95.12 87 GLU A O 1
ATOM 697 N N . LYS A 1 88 ? -23.709 6.419 26.194 1.00 95.38 88 LYS A N 1
ATOM 698 C CA . LYS A 1 88 ? -23.384 5.120 26.799 1.00 95.38 88 LYS A CA 1
ATOM 699 C C . LYS A 1 88 ? -22.022 4.578 26.367 1.00 95.38 88 LYS A C 1
ATOM 701 O O . LYS A 1 88 ? -21.664 3.479 26.787 1.00 95.38 88 LYS A O 1
ATOM 706 N N . LEU A 1 89 ? -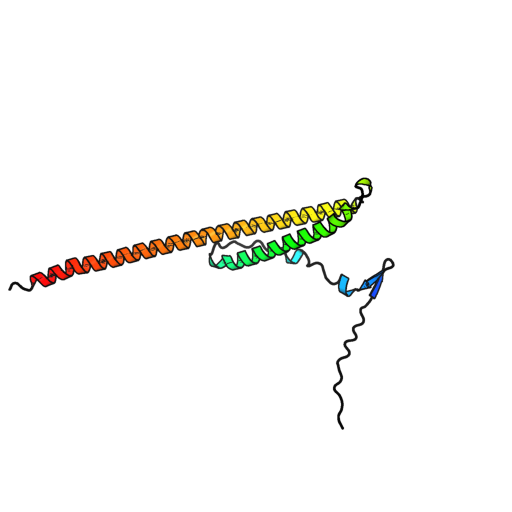21.288 5.297 25.518 1.00 94.88 89 LEU A N 1
ATOM 707 C CA . LEU A 1 89 ? -19.958 4.874 25.095 1.00 94.88 89 LEU A CA 1
ATOM 708 C C . LEU A 1 89 ? -18.995 4.970 26.274 1.00 94.88 89 LEU A C 1
ATOM 710 O O . LEU A 1 89 ? -18.852 6.020 26.900 1.00 94.88 89 LEU A O 1
ATOM 714 N N . SER A 1 90 ? -18.327 3.861 26.580 1.00 96.00 90 SER A N 1
ATOM 715 C CA . SER A 1 90 ? -17.289 3.877 27.605 1.00 96.00 90 SER A CA 1
ATOM 716 C C . SER A 1 90 ? -16.046 4.593 27.078 1.00 96.00 90 SER A C 1
ATOM 718 O O . SER A 1 90 ? -15.730 4.536 25.888 1.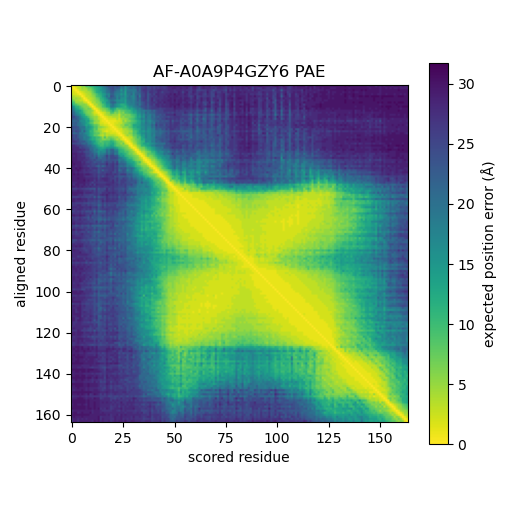00 96.00 90 SER A O 1
ATOM 720 N N . GLN A 1 91 ? -15.296 5.230 27.978 1.00 95.00 91 GLN A N 1
ATOM 721 C CA . GLN A 1 91 ? -14.031 5.878 27.629 1.00 95.00 91 GLN A CA 1
ATOM 722 C C . GLN A 1 91 ? -13.057 4.906 26.947 1.00 95.00 91 GLN A C 1
ATOM 724 O O . GLN A 1 91 ? -12.373 5.296 26.008 1.00 95.00 91 GLN A O 1
ATOM 729 N N . ASN A 1 92 ? -13.047 3.636 27.362 1.00 93.94 92 ASN A N 1
ATOM 730 C CA . ASN A 1 92 ? -12.195 2.609 26.765 1.00 93.94 92 ASN A CA 1
ATOM 731 C C . ASN A 1 92 ? -12.538 2.379 25.286 1.00 93.94 92 ASN A C 1
ATOM 733 O O . ASN A 1 92 ? -11.642 2.394 24.456 1.00 93.94 92 ASN A O 1
ATOM 737 N N . GLN A 1 93 ? -13.825 2.292 24.932 1.00 92.50 93 GLN A N 1
ATOM 738 C CA . GLN A 1 93 ? -14.252 2.135 23.533 1.00 92.50 93 GLN A CA 1
ATOM 739 C C . GLN A 1 93 ? -13.828 3.320 22.657 1.00 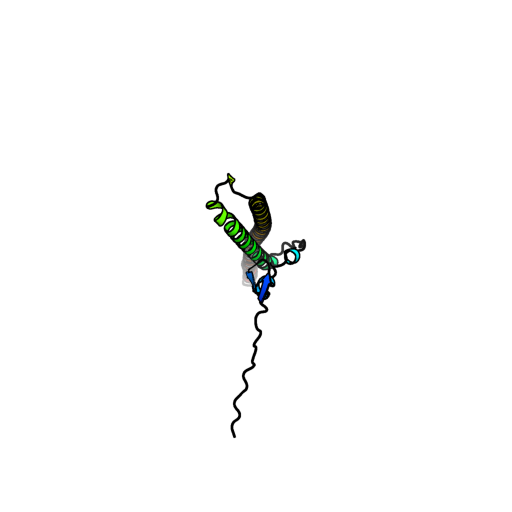92.50 93 GLN A C 1
ATOM 741 O O . GLN A 1 93 ? -13.448 3.139 21.502 1.00 92.50 93 GLN A O 1
ATOM 746 N N . LEU A 1 94 ? -13.880 4.539 23.203 1.00 93.38 94 LEU A N 1
ATOM 747 C CA . LEU A 1 94 ? -13.421 5.735 22.495 1.00 93.38 94 LEU A CA 1
ATOM 748 C C . LEU A 1 94 ? -11.900 5.723 22.298 1.00 93.38 94 LEU A C 1
ATOM 750 O O . LEU A 1 94 ? -11.422 6.069 21.220 1.00 93.38 94 LEU A O 1
ATOM 754 N N . VAL A 1 95 ? -11.144 5.311 23.320 1.00 94.19 95 VAL A N 1
ATOM 755 C CA . VAL A 1 95 ? -9.682 5.176 23.243 1.00 94.19 95 VAL A CA 1
ATOM 756 C C . VAL A 1 95 ? -9.285 4.111 22.221 1.00 94.19 95 VAL A C 1
ATOM 758 O O . VAL A 1 95 ? -8.416 4.384 21.394 1.00 94.19 95 VAL A O 1
ATOM 761 N N . ASP A 1 96 ? -9.958 2.960 22.218 1.00 91.94 96 ASP A N 1
ATOM 762 C CA . ASP A 1 96 ? -9.719 1.878 21.257 1.00 91.94 96 ASP A CA 1
ATOM 763 C C . ASP A 1 96 ? -9.974 2.359 19.823 1.00 91.94 96 ASP A C 1
ATOM 765 O O . ASP A 1 96 ? -9.131 2.190 18.945 1.00 91.94 96 ASP A O 1
ATOM 769 N N . MET A 1 97 ? -11.085 3.063 19.588 1.00 93.81 97 MET A N 1
ATOM 770 C CA . MET A 1 97 ? -11.402 3.623 18.271 1.00 93.81 97 MET A CA 1
ATOM 771 C C . MET A 1 97 ? -10.354 4.644 17.799 1.00 93.81 97 MET A C 1
ATOM 773 O O . MET A 1 97 ? -9.975 4.649 16.627 1.00 93.81 97 MET A O 1
ATOM 777 N N . ILE A 1 98 ? -9.860 5.503 18.698 1.00 93.81 98 ILE A N 1
ATOM 778 C CA . ILE A 1 98 ? -8.800 6.470 18.372 1.00 93.81 98 ILE A CA 1
ATOM 779 C C . ILE A 1 98 ? -7.489 5.747 18.047 1.00 93.81 98 ILE A C 1
ATOM 781 O O . ILE A 1 98 ? -6.797 6.138 17.104 1.00 93.81 98 ILE A O 1
ATOM 785 N N . ALA A 1 99 ? -7.133 4.715 18.813 1.00 91.69 99 ALA A N 1
ATOM 786 C CA . ALA A 1 99 ? -5.923 3.934 18.586 1.00 91.69 99 ALA A CA 1
ATOM 787 C C . ALA A 1 99 ? -5.962 3.224 17.223 1.00 91.69 99 ALA A C 1
ATOM 789 O O . ALA A 1 99 ? -5.020 3.362 16.441 1.00 91.69 99 ALA A O 1
ATOM 790 N N . GLU A 1 100 ? -7.073 2.560 16.899 1.00 91.75 100 GLU A N 1
ATOM 791 C CA . GLU A 1 100 ? -7.281 1.900 15.604 1.00 91.75 100 GLU A CA 1
ATOM 792 C C . GLU A 1 100 ? -7.277 2.902 14.440 1.00 91.75 100 GLU A C 1
ATOM 794 O O . GLU A 1 100 ? -6.651 2.668 13.406 1.00 91.75 100 GLU A O 1
ATOM 799 N N . GLY A 1 101 ? -7.906 4.070 14.615 1.00 92.69 101 GLY A N 1
ATOM 800 C CA . GLY A 1 101 ? -7.889 5.137 13.611 1.00 92.69 101 GLY A CA 1
ATOM 801 C C . GLY A 1 101 ? -6.480 5.671 13.332 1.00 92.69 101 GLY A C 1
ATOM 802 O O . GLY A 1 101 ? -6.105 5.866 12.174 1.00 92.69 101 GLY A O 1
ATOM 803 N N . ARG A 1 102 ? -5.662 5.859 14.377 1.00 94.06 102 ARG A N 1
ATOM 804 C CA . ARG A 1 102 ? -4.249 6.251 14.231 1.00 94.06 102 ARG A CA 1
ATOM 805 C C . ARG A 1 102 ? -3.435 5.180 13.514 1.00 94.06 102 ARG A C 1
ATOM 807 O O . ARG A 1 102 ? -2.636 5.517 12.645 1.00 94.06 102 ARG A O 1
ATOM 814 N N . TYR A 1 103 ? -3.657 3.910 13.847 1.00 91.56 103 TYR A N 1
ATOM 815 C CA . TYR A 1 103 ? -2.981 2.796 13.189 1.00 91.56 103 TYR A CA 1
ATOM 816 C C . TYR A 1 103 ? -3.303 2.732 11.690 1.00 91.56 103 TYR A C 1
ATOM 818 O O . TYR A 1 103 ? -2.390 2.625 10.870 1.00 91.56 103 TYR A O 1
ATOM 826 N N . LEU A 1 104 ? -4.579 2.880 11.315 1.00 93.62 104 LEU A N 1
ATOM 827 C CA . LEU A 1 104 ? -4.987 2.956 9.912 1.00 93.62 104 LEU A CA 1
ATOM 828 C C . LEU A 1 104 ? -4.323 4.134 9.187 1.00 93.62 104 LEU A C 1
ATOM 830 O O . LEU A 1 104 ? -3.829 3.958 8.074 1.00 93.62 104 LEU A O 1
ATOM 834 N N . SER A 1 105 ? -4.287 5.312 9.816 1.00 94.69 105 SER A N 1
ATOM 835 C CA . SER A 1 105 ? -3.642 6.496 9.237 1.00 94.69 105 SER A CA 1
ATOM 836 C C . SER A 1 105 ? -2.168 6.237 8.921 1.00 94.69 105 SER A C 1
ATOM 838 O O . SER A 1 105 ? -1.734 6.529 7.810 1.00 94.69 105 SER A O 1
ATOM 840 N N . GLN A 1 106 ? -1.423 5.634 9.854 1.00 93.00 106 GLN A N 1
ATOM 841 C CA . GLN A 1 106 ? -0.018 5.283 9.631 1.00 93.00 106 GLN A CA 1
ATOM 842 C C . GLN A 1 106 ? 0.138 4.270 8.490 1.00 93.00 106 GLN A C 1
ATOM 844 O O . GLN A 1 106 ? 0.976 4.441 7.611 1.00 93.00 106 GLN A O 1
ATOM 849 N N . ALA A 1 107 ? -0.699 3.228 8.458 1.00 90.50 107 ALA A N 1
ATOM 850 C CA . ALA A 1 107 ? -0.644 2.225 7.397 1.00 90.50 107 ALA A CA 1
ATOM 851 C C . ALA A 1 107 ? -0.919 2.827 6.005 1.00 90.50 107 ALA A C 1
ATOM 853 O O . ALA A 1 107 ? -0.330 2.387 5.015 1.00 90.50 107 ALA A O 1
ATOM 854 N N . MET A 1 108 ? -1.810 3.822 5.914 1.00 94.06 108 MET A N 1
ATOM 855 C CA . MET A 1 108 ? -2.097 4.534 4.665 1.00 94.06 108 MET A CA 1
ATOM 856 C C . MET A 1 108 ? -0.944 5.440 4.224 1.00 94.06 108 MET A C 1
ATOM 858 O O . MET A 1 108 ? -0.656 5.483 3.029 1.00 94.06 108 MET A O 1
ATOM 862 N N . GLU A 1 109 ? -0.279 6.122 5.158 1.00 94.19 109 GLU A N 1
ATOM 863 C CA . GLU A 1 109 ? 0.921 6.923 4.879 1.00 94.19 109 GLU A CA 1
ATOM 864 C C . GLU A 1 109 ? 2.045 6.037 4.330 1.00 94.19 109 GLU A C 1
ATOM 866 O O . GLU A 1 109 ? 2.516 6.253 3.212 1.00 94.19 109 GLU A O 1
ATOM 871 N N . ASP A 1 110 ? 2.355 4.946 5.033 1.00 88.62 110 ASP A N 1
ATOM 872 C CA . ASP A 1 110 ? 3.334 3.949 4.604 1.00 88.62 110 ASP A CA 1
ATOM 873 C C . ASP A 1 110 ? 2.999 3.386 3.207 1.00 88.62 110 ASP A C 1
ATOM 875 O O . ASP A 1 110 ? 3.884 3.131 2.383 1.00 88.62 110 ASP A O 1
ATOM 879 N N . PHE A 1 111 ? 1.722 3.127 2.922 1.00 92.12 111 PHE A N 1
ATOM 880 C CA . PHE A 1 111 ? 1.293 2.660 1.605 1.00 92.12 111 PHE A CA 1
ATOM 881 C C . PHE A 1 111 ? 1.502 3.727 0.522 1.00 92.12 111 PHE A C 1
ATOM 883 O O . PHE A 1 111 ? 1.997 3.396 -0.559 1.00 92.12 111 PHE A O 1
ATOM 890 N N . GLY A 1 112 ? 1.168 4.985 0.819 1.00 92.19 112 GLY A N 1
ATOM 891 C CA . GLY A 1 112 ? 1.351 6.127 -0.076 1.00 92.19 112 GLY A CA 1
ATOM 892 C C . GLY A 1 112 ? 2.813 6.336 -0.463 1.00 92.19 112 GLY A C 1
ATOM 893 O O . GLY A 1 112 ? 3.127 6.361 -1.651 1.00 92.19 112 GLY A O 1
ATOM 894 N N . GLU A 1 113 ? 3.722 6.354 0.513 1.00 90.12 113 GLU A N 1
ATOM 895 C CA . GLU A 1 113 ? 5.164 6.481 0.254 1.00 90.12 113 GLU A CA 1
ATOM 896 C C . GLU A 1 113 ? 5.671 5.384 -0.695 1.00 90.12 113 GLU A C 1
ATOM 898 O O . GLU A 1 113 ? 6.392 5.640 -1.662 1.00 90.12 113 GLU A O 1
ATOM 903 N N . GLN A 1 114 ? 5.252 4.136 -0.462 1.00 90.38 114 GLN A N 1
ATOM 904 C CA . GLN A 1 114 ? 5.664 3.010 -1.297 1.00 90.38 114 GLN A CA 1
ATOM 905 C C . GLN A 1 114 ? 5.073 3.083 -2.712 1.00 90.38 114 GLN A C 1
ATOM 907 O O . GLN A 1 114 ? 5.707 2.599 -3.660 1.00 90.38 114 GLN A O 1
ATOM 912 N N . LEU A 1 115 ? 3.869 3.645 -2.857 1.00 92.44 115 LEU A N 1
ATOM 913 C CA . LEU A 1 115 ? 3.208 3.857 -4.142 1.00 92.44 115 LEU A CA 1
ATOM 914 C C . LEU A 1 115 ? 3.965 4.900 -4.966 1.00 92.44 115 LEU A C 1
ATOM 916 O O . LEU A 1 115 ? 4.264 4.641 -6.134 1.00 92.44 115 LEU A O 1
ATOM 920 N N . ASP A 1 116 ? 4.342 6.014 -4.342 1.00 91.88 116 ASP A N 1
ATOM 921 C CA . ASP A 1 116 ? 5.120 7.079 -4.974 1.00 91.88 116 ASP A CA 1
ATOM 922 C C . ASP A 1 116 ? 6.493 6.573 -5.437 1.00 91.88 116 ASP A C 1
ATOM 924 O O . ASP A 1 116 ? 6.909 6.832 -6.571 1.00 91.88 116 ASP A O 1
ATOM 928 N N . GLU A 1 117 ? 7.170 5.758 -4.620 1.00 86.56 117 GLU A N 1
ATOM 929 C CA . GLU A 1 117 ? 8.413 5.089 -5.021 1.00 86.56 117 GLU A CA 1
ATOM 930 C C . GLU A 1 117 ? 8.221 4.189 -6.254 1.00 86.56 117 GLU A C 1
ATOM 932 O O . GLU A 1 117 ? 9.026 4.225 -7.192 1.00 86.56 117 GLU A O 1
ATOM 937 N N . CYS A 1 118 ? 7.160 3.371 -6.274 1.00 87.94 118 CYS A N 1
ATOM 938 C CA . CYS A 1 118 ? 6.866 2.492 -7.409 1.00 87.94 118 CYS A CA 1
ATOM 939 C C . CYS A 1 118 ? 6.569 3.300 -8.675 1.00 87.94 118 CYS A C 1
ATOM 941 O O . CYS A 1 118 ? 7.036 2.945 -9.760 1.00 87.94 118 CYS A O 1
ATOM 943 N N . TRP A 1 119 ? 5.814 4.390 -8.537 1.00 91.44 119 TRP A N 1
ATOM 944 C CA . TRP A 1 119 ? 5.456 5.272 -9.640 1.00 91.44 119 TRP A CA 1
ATOM 945 C C . TRP A 1 119 ? 6.676 5.973 -10.241 1.00 91.44 119 TRP A C 1
ATOM 947 O O . TRP A 1 119 ? 6.830 6.022 -11.468 1.00 91.44 119 TRP A O 1
ATOM 957 N N . ALA A 1 120 ? 7.584 6.462 -9.393 1.00 87.62 120 ALA A N 1
ATOM 958 C CA . ALA A 1 120 ? 8.838 7.066 -9.827 1.00 87.62 120 ALA A CA 1
ATOM 959 C C . ALA A 1 120 ? 9.681 6.076 -10.650 1.00 87.62 120 ALA A C 1
ATOM 961 O O . ALA A 1 120 ? 10.116 6.407 -11.756 1.00 87.62 120 ALA A O 1
ATOM 962 N N . LEU A 1 121 ? 9.836 4.836 -10.169 1.00 86.81 121 LEU A N 1
ATOM 963 C CA . LEU A 1 121 ? 10.568 3.787 -10.889 1.00 86.81 121 LEU A CA 1
ATOM 964 C C . LEU A 1 121 ? 9.896 3.407 -12.212 1.00 86.81 121 LEU A C 1
ATOM 966 O O . LEU A 1 121 ? 10.574 3.261 -13.229 1.00 86.81 121 LEU A O 1
ATOM 970 N N . LEU A 1 122 ? 8.567 3.274 -12.229 1.00 87.88 122 LEU A N 1
ATOM 971 C CA . LEU A 1 122 ? 7.819 2.979 -13.451 1.00 87.88 122 LEU A CA 1
ATOM 972 C C . LEU A 1 122 ? 8.033 4.078 -14.501 1.00 87.88 122 LEU A C 1
ATOM 974 O O . LEU A 1 122 ? 8.295 3.788 -15.669 1.00 87.88 122 LEU A O 1
ATOM 978 N N . THR A 1 123 ? 7.990 5.338 -14.069 1.00 89.00 123 THR A N 1
ATOM 979 C CA . THR A 1 123 ? 8.237 6.499 -14.927 1.00 89.00 123 THR A CA 1
ATOM 980 C C . THR A 1 123 ? 9.650 6.467 -15.517 1.00 89.00 123 THR A C 1
ATOM 982 O O . THR A 1 123 ? 9.821 6.722 -16.712 1.00 89.00 123 THR A O 1
ATOM 985 N N . GLU A 1 124 ? 10.668 6.121 -14.724 1.00 86.31 124 GLU A N 1
ATOM 986 C CA . GLU A 1 124 ? 12.043 5.963 -15.214 1.00 86.31 124 GLU A CA 1
ATOM 987 C C . GLU A 1 124 ? 12.186 4.799 -16.201 1.00 86.31 124 GLU A C 1
ATOM 989 O O . GLU A 1 124 ? 12.846 4.953 -17.229 1.00 86.31 124 GLU A O 1
ATOM 994 N N . VAL A 1 125 ? 11.525 3.663 -15.957 1.00 85.62 125 VAL A N 1
ATOM 995 C CA . VAL A 1 125 ? 11.522 2.513 -16.879 1.00 85.62 125 VAL A CA 1
ATOM 996 C C . VAL A 1 125 ? 10.900 2.888 -18.224 1.00 85.62 125 VAL A C 1
ATOM 998 O O . VAL A 1 125 ? 11.471 2.579 -19.273 1.00 85.62 125 VAL A O 1
ATOM 1001 N N . VAL A 1 126 ? 9.754 3.574 -18.212 1.00 85.25 126 VAL A N 1
ATOM 1002 C CA . VAL A 1 126 ? 9.065 4.019 -19.433 1.00 85.25 126 VAL A CA 1
ATOM 1003 C C . VAL A 1 126 ? 9.934 5.010 -20.211 1.00 85.25 126 VAL A C 1
ATOM 1005 O O . VAL A 1 126 ? 10.152 4.829 -21.410 1.00 85.25 126 VAL A O 1
ATOM 1008 N N . LYS A 1 127 ? 10.515 6.007 -19.530 1.00 85.88 127 LYS A N 1
ATOM 1009 C CA . LYS A 1 127 ? 11.438 6.973 -20.152 1.00 85.88 127 LYS A CA 1
ATOM 1010 C C . LYS A 1 127 ? 12.701 6.299 -20.700 1.00 85.88 127 LYS A C 1
ATOM 1012 O O . LYS A 1 127 ? 13.144 6.619 -21.802 1.00 85.88 127 LYS A O 1
ATOM 1017 N N . GLY A 1 128 ? 13.270 5.349 -19.958 1.00 82.94 128 GLY A N 1
ATOM 1018 C CA . GLY A 1 128 ? 14.470 4.607 -20.344 1.00 82.94 128 GLY A CA 1
ATOM 1019 C C . GLY A 1 128 ? 14.263 3.725 -21.576 1.00 82.94 128 GLY A C 1
ATOM 1020 O O . GLY A 1 128 ? 15.154 3.645 -22.423 1.00 82.94 128 GLY A O 1
ATOM 1021 N N . ARG A 1 129 ? 13.081 3.111 -21.726 1.00 75.00 129 ARG A N 1
ATOM 1022 C CA . ARG A 1 129 ? 12.714 2.357 -22.938 1.00 75.00 129 ARG A CA 1
ATOM 1023 C C . ARG A 1 129 ? 12.639 3.260 -24.167 1.00 75.00 129 ARG A C 1
ATOM 1025 O O . ARG A 1 129 ? 13.303 2.964 -25.156 1.00 75.00 129 ARG A O 1
ATOM 1032 N N . GLY A 1 130 ? 11.947 4.396 -24.066 1.00 73.00 130 GLY A N 1
ATOM 1033 C CA . GLY A 1 130 ? 11.843 5.347 -25.178 1.00 73.00 130 GLY A CA 1
ATOM 1034 C C . GLY A 1 130 ? 13.195 5.934 -25.606 1.00 73.00 130 GLY A C 1
ATOM 1035 O O . GLY A 1 130 ? 13.432 6.159 -26.791 1.00 73.00 130 GLY A O 1
ATOM 1036 N N . LYS A 1 131 ? 14.127 6.138 -24.664 1.00 74.44 131 LYS A N 1
ATOM 1037 C CA . LYS A 1 131 ? 15.490 6.583 -24.995 1.00 74.44 131 LYS A CA 1
ATOM 1038 C C . LYS A 1 131 ? 16.277 5.515 -25.764 1.00 74.44 131 LYS A C 1
ATOM 1040 O O . LYS A 1 131 ? 16.896 5.844 -26.770 1.00 74.44 131 LYS A O 1
ATOM 1045 N N . ARG A 1 132 ? 16.214 4.251 -25.330 1.00 70.88 132 ARG A N 1
ATOM 1046 C CA . ARG A 1 132 ? 16.896 3.133 -26.008 1.00 70.88 132 ARG A CA 1
ATOM 1047 C C . ARG A 1 132 ? 16.363 2.889 -27.417 1.00 70.88 132 ARG A C 1
ATOM 1049 O O . ARG A 1 132 ? 17.139 2.550 -28.300 1.00 70.88 132 ARG A O 1
ATOM 1056 N N . GLU A 1 133 ? 15.061 3.049 -27.635 1.00 72.81 133 GLU A N 1
ATOM 1057 C CA . GLU A 1 133 ? 14.469 2.923 -28.974 1.00 72.81 133 GLU A CA 1
ATOM 1058 C C . GLU A 1 133 ? 14.986 4.007 -29.923 1.00 72.81 133 GLU A C 1
ATOM 1060 O O . GLU A 1 133 ? 15.429 3.686 -31.022 1.00 72.81 133 GLU A O 1
ATOM 1065 N N . ARG A 1 134 ? 15.055 5.263 -29.464 1.00 74.75 134 ARG A N 1
ATOM 1066 C CA . ARG A 1 134 ? 15.629 6.371 -30.246 1.00 74.75 134 ARG A CA 1
ATOM 1067 C C . ARG A 1 134 ? 17.122 6.208 -30.522 1.00 74.75 134 ARG A C 1
ATOM 1069 O O . ARG A 1 134 ? 17.600 6.633 -31.566 1.00 74.75 134 ARG A O 1
ATOM 1076 N N . GLU A 1 135 ? 17.879 5.641 -29.585 1.00 79.56 135 GLU A N 1
ATOM 1077 C CA . GLU A 1 135 ? 19.303 5.346 -29.797 1.00 79.56 135 GLU A CA 1
ATOM 1078 C C . GLU A 1 135 ? 19.491 4.269 -30.871 1.00 79.56 135 GLU A C 1
ATOM 1080 O O . GLU A 1 135 ? 20.312 4.457 -31.764 1.00 79.56 135 GLU A O 1
ATOM 1085 N N . LYS A 1 136 ? 18.672 3.210 -30.853 1.00 80.88 136 LYS A N 1
ATOM 1086 C CA . LYS A 1 136 ? 18.676 2.172 -31.896 1.00 80.88 136 LYS A CA 1
ATOM 1087 C C . LYS A 1 136 ? 18.268 2.704 -33.267 1.00 80.88 136 LYS A C 1
ATOM 1089 O O . LYS A 1 136 ? 18.802 2.260 -34.274 1.00 80.88 136 LYS A O 1
ATOM 1094 N N . GLU A 1 137 ? 17.311 3.624 -33.319 1.00 80.69 137 GLU A N 1
ATOM 1095 C CA . GLU A 1 137 ? 16.889 4.260 -34.571 1.00 80.69 137 GLU A CA 1
ATOM 1096 C C . GLU A 1 137 ? 18.025 5.095 -35.174 1.00 80.69 137 GLU A C 1
ATOM 1098 O O . GLU A 1 137 ? 18.383 4.896 -36.330 1.00 80.69 137 GLU A O 1
ATOM 1103 N N . LYS A 1 138 ? 18.691 5.918 -34.356 1.00 88.56 138 LYS A N 1
ATOM 1104 C CA . LYS A 1 138 ? 19.874 6.686 -34.777 1.00 88.56 138 LYS A CA 1
ATOM 1105 C C . LYS A 1 138 ? 21.052 5.807 -35.196 1.00 88.56 138 LYS A C 1
ATOM 1107 O O . LYS A 1 138 ? 21.834 6.208 -36.050 1.00 88.56 138 LYS A O 1
ATOM 1112 N N . GLU A 1 139 ? 21.231 4.652 -34.562 1.00 87.19 139 GLU A N 1
ATOM 1113 C CA . GLU A 1 139 ? 22.265 3.683 -34.939 1.00 87.19 139 GLU A CA 1
ATOM 1114 C C . GLU A 1 139 ? 21.971 3.079 -36.317 1.00 87.19 139 GLU A C 1
ATOM 1116 O O . GLU A 1 139 ? 22.842 3.107 -37.181 1.00 87.19 139 GLU A O 1
ATOM 1121 N N . LYS A 1 140 ? 20.721 2.672 -36.571 1.00 88.94 140 LYS A N 1
ATOM 1122 C CA . LYS A 1 140 ? 20.286 2.206 -37.896 1.00 88.94 140 LYS A CA 1
ATOM 1123 C C . LYS A 1 140 ? 20.425 3.275 -38.976 1.00 88.94 140 LYS A C 1
ATOM 1125 O O . LYS A 1 140 ? 20.890 2.971 -40.065 1.00 88.94 140 LYS A O 1
ATOM 1130 N N . GLU A 1 141 ? 20.052 4.523 -38.690 1.00 87.62 141 GLU A N 1
ATOM 1131 C CA . GLU A 1 141 ? 20.240 5.638 -39.632 1.00 87.62 141 GLU A CA 1
ATOM 1132 C C . GLU A 1 141 ? 21.718 5.838 -39.991 1.00 87.62 141 GLU A C 1
ATOM 1134 O O . GLU A 1 141 ? 22.043 6.120 -41.141 1.00 87.62 141 GLU A O 1
ATOM 1139 N N . ARG A 1 142 ? 22.627 5.663 -39.023 1.00 87.69 142 ARG A N 1
ATOM 1140 C CA . ARG A 1 142 ? 24.073 5.734 -39.269 1.00 87.69 142 ARG A CA 1
ATOM 1141 C C . ARG A 1 142 ? 24.576 4.559 -40.096 1.00 87.69 142 ARG A C 1
ATOM 1143 O O . ARG A 1 142 ? 25.390 4.787 -40.979 1.00 87.69 142 ARG A O 1
ATOM 1150 N N . GLU A 1 143 ? 24.111 3.341 -39.825 1.00 85.06 143 GLU A N 1
ATOM 1151 C CA . GLU A 1 143 ? 24.460 2.164 -40.632 1.00 85.06 143 GLU A CA 1
ATOM 1152 C C . GLU A 1 143 ? 24.015 2.340 -42.089 1.00 85.06 143 GLU A C 1
ATOM 1154 O O . GLU A 1 143 ? 24.828 2.158 -42.991 1.00 85.06 143 GLU A O 1
ATOM 1159 N N . ILE A 1 144 ? 22.776 2.794 -42.318 1.00 86.44 144 ILE A N 1
ATOM 1160 C CA . ILE A 1 144 ? 22.254 3.078 -43.665 1.00 86.44 144 ILE A CA 1
ATOM 1161 C C . ILE A 1 144 ? 23.086 4.168 -44.350 1.00 86.44 144 ILE A C 1
ATOM 1163 O O . ILE A 1 144 ? 23.465 4.007 -45.505 1.00 86.44 144 ILE A O 1
ATOM 1167 N N . ALA A 1 145 ? 23.415 5.254 -43.643 1.00 84.44 145 ALA A N 1
ATOM 1168 C CA . ALA A 1 145 ? 24.215 6.340 -44.207 1.00 84.44 145 ALA A CA 1
ATOM 1169 C C . ALA A 1 145 ? 25.641 5.900 -44.586 1.00 84.44 145 ALA A C 1
ATOM 1171 O O . ALA A 1 145 ? 26.192 6.400 -45.565 1.00 84.44 145 ALA A O 1
ATOM 1172 N N . VAL A 1 146 ? 26.245 4.980 -43.823 1.00 84.56 146 VAL A N 1
ATOM 1173 C CA . VAL A 1 146 ? 27.558 4.394 -44.142 1.00 84.56 146 VAL A CA 1
ATOM 1174 C C . VAL A 1 146 ? 27.458 3.485 -45.367 1.00 84.56 146 VAL A C 1
ATOM 1176 O O . VAL A 1 146 ? 28.280 3.603 -46.272 1.00 84.56 146 VAL A O 1
ATOM 1179 N N . GLU A 1 147 ? 26.435 2.631 -45.433 1.00 77.38 147 GLU A N 1
ATOM 1180 C CA . GLU A 1 147 ? 26.214 1.739 -46.576 1.00 77.38 147 GLU A CA 1
ATOM 1181 C C . GLU A 1 147 ? 25.937 2.528 -47.870 1.00 77.38 147 GLU A C 1
ATOM 1183 O O . GLU A 1 147 ? 26.498 2.219 -48.920 1.00 77.38 147 GLU A O 1
ATOM 1188 N N . GLU A 1 148 ? 25.132 3.593 -47.797 1.00 80.69 148 GLU A N 1
ATOM 1189 C CA . GLU A 1 148 ? 24.851 4.492 -48.925 1.00 80.69 148 GLU A CA 1
ATOM 1190 C C . GLU A 1 148 ? 26.122 5.201 -49.420 1.00 80.69 148 GLU A C 1
ATOM 1192 O O . GLU A 1 148 ? 26.387 5.231 -50.625 1.00 80.69 148 GLU A O 1
ATOM 1197 N N . TRP A 1 149 ? 26.963 5.693 -48.503 1.00 79.00 149 TRP A N 1
ATOM 1198 C CA . TRP A 1 149 ? 28.266 6.272 -48.844 1.00 79.00 149 TRP A CA 1
ATOM 1199 C C . TRP A 1 149 ? 29.186 5.269 -49.554 1.00 79.00 149 TRP A C 1
ATOM 1201 O O . TRP A 1 149 ? 29.797 5.602 -50.574 1.00 79.00 149 TRP A O 1
ATOM 1211 N N . ASP A 1 150 ? 29.273 4.036 -49.057 1.00 76.38 150 ASP A N 1
ATOM 1212 C CA . ASP A 1 150 ? 30.108 2.995 -49.665 1.00 76.38 150 ASP A CA 1
ATOM 1213 C C . ASP A 1 150 ? 29.630 2.630 -51.082 1.00 76.38 150 ASP A C 1
ATOM 1215 O O . ASP A 1 150 ? 30.450 2.430 -51.987 1.00 76.38 150 ASP A O 1
ATOM 1219 N N . TRP A 1 151 ? 28.315 2.624 -51.327 1.00 74.25 151 TRP A N 1
ATOM 1220 C CA . TRP A 1 151 ? 27.748 2.442 -52.666 1.00 74.25 151 TRP A CA 1
ATOM 1221 C C . TRP A 1 151 ? 28.071 3.606 -53.617 1.00 74.25 151 TRP A C 1
ATOM 1223 O O . TRP A 1 151 ? 28.483 3.367 -54.761 1.00 74.25 151 TRP A O 1
ATOM 1233 N N . GLU A 1 152 ? 27.926 4.859 -53.177 1.00 68.81 152 GLU A N 1
ATOM 1234 C CA . GLU A 1 152 ? 28.193 6.041 -54.014 1.00 68.81 152 GLU A CA 1
ATOM 1235 C C . GLU A 1 152 ? 29.676 6.187 -54.396 1.00 68.81 152 GLU A C 1
ATOM 1237 O O . GLU A 1 152 ? 30.004 6.579 -55.523 1.00 68.81 152 GLU A O 1
ATOM 1242 N N . PHE A 1 153 ? 30.595 5.850 -53.489 1.00 63.19 153 PHE A N 1
ATOM 1243 C CA . PHE A 1 153 ? 32.033 5.970 -53.739 1.00 63.19 153 PHE A CA 1
ATOM 1244 C C . PHE A 1 153 ? 32.645 4.708 -54.367 1.00 63.19 153 PHE A C 1
ATOM 1246 O O . PHE A 1 153 ? 33.493 4.829 -55.258 1.00 63.19 153 PHE A O 1
ATOM 1253 N N . GLY A 1 154 ? 32.173 3.508 -54.012 1.00 62.62 154 GLY A N 1
ATOM 1254 C CA . GLY A 1 154 ? 32.643 2.245 -54.593 1.00 62.62 154 GLY A CA 1
ATOM 1255 C C . GLY A 1 154 ? 32.279 2.076 -56.075 1.00 62.62 154 GLY A C 1
ATOM 1256 O O . GLY A 1 154 ? 33.070 1.561 -56.875 1.00 62.62 154 GLY A O 1
ATOM 1257 N N . THR A 1 155 ? 31.117 2.584 -56.497 1.00 57.69 155 THR A N 1
ATOM 1258 C CA . THR A 1 155 ? 30.716 2.587 -57.917 1.00 57.69 155 THR A CA 1
ATOM 1259 C C . THR A 1 155 ? 31.538 3.568 -58.762 1.00 57.69 155 THR A C 1
ATOM 1261 O O . THR A 1 155 ? 31.796 3.311 -59.943 1.00 57.69 155 THR A O 1
ATOM 1264 N N . ARG A 1 156 ? 32.039 4.653 -58.156 1.00 55.97 156 ARG A N 1
ATOM 1265 C CA . ARG A 1 156 ? 32.872 5.667 -58.823 1.00 55.97 156 ARG A CA 1
ATOM 1266 C C . ARG A 1 156 ? 34.275 5.166 -59.176 1.00 55.97 156 ARG A C 1
ATOM 1268 O O . ARG A 1 156 ? 34.804 5.550 -60.221 1.00 55.97 156 ARG A O 1
ATOM 1275 N N . GLU A 1 157 ? 34.866 4.280 -58.374 1.00 56.41 157 GLU A N 1
ATOM 1276 C CA . GLU A 1 157 ? 36.171 3.676 -58.690 1.00 56.41 157 GLU A CA 1
ATOM 1277 C C . GLU A 1 157 ? 36.087 2.571 -59.754 1.00 56.41 157 GLU A C 1
ATOM 1279 O O . GLU A 1 157 ? 36.966 2.479 -60.616 1.00 56.41 157 GLU A O 1
ATOM 1284 N N . SER A 1 158 ? 35.005 1.783 -59.784 1.00 56.00 158 SER A N 1
ATOM 1285 C CA . SER A 1 158 ? 34.814 0.747 -60.817 1.00 56.00 158 SER A CA 1
ATOM 1286 C C . SER A 1 158 ? 34.555 1.311 -62.223 1.00 56.00 158 SER A C 1
ATOM 1288 O O . SER A 1 158 ? 34.839 0.639 -63.217 1.00 56.00 158 SER A O 1
ATOM 1290 N N . GLY A 1 159 ? 34.073 2.553 -62.340 1.00 57.19 159 GLY A N 1
ATOM 1291 C CA . GLY A 1 159 ? 33.881 3.233 -63.627 1.00 57.19 159 GLY A CA 1
ATOM 1292 C C . GLY A 1 159 ? 35.171 3.749 -64.282 1.00 57.19 159 GLY A C 1
ATOM 1293 O O . GLY A 1 159 ? 35.219 3.897 -65.501 1.00 57.19 159 GLY A O 1
ATOM 1294 N N . ARG A 1 160 ? 36.246 3.985 -63.512 1.00 55.66 160 ARG A N 1
ATOM 1295 C CA . ARG A 1 160 ? 37.513 4.540 -64.038 1.00 55.66 160 ARG A CA 1
ATOM 1296 C C . ARG A 1 160 ? 38.441 3.517 -64.696 1.00 55.66 160 ARG A C 1
ATOM 1298 O O . ARG A 1 160 ? 39.351 3.919 -65.409 1.00 55.66 160 ARG A O 1
ATOM 1305 N N . LYS A 1 161 ? 38.222 2.213 -64.497 1.00 56.75 161 LYS A N 1
ATOM 1306 C CA . LYS A 1 161 ? 39.073 1.145 -65.066 1.00 56.75 161 LYS A CA 1
ATOM 1307 C C . LYS A 1 161 ? 38.594 0.586 -66.413 1.00 56.75 161 LYS A C 1
ATOM 1309 O O . LYS A 1 161 ? 39.198 -0.354 -66.911 1.00 56.75 161 LYS A O 1
ATOM 1314 N N . ARG A 1 162 ? 37.531 1.136 -67.014 1.00 54.06 162 ARG A N 1
ATOM 1315 C CA . ARG A 1 162 ? 36.971 0.656 -68.297 1.00 54.06 162 ARG A CA 1
ATOM 1316 C C . ARG A 1 162 ? 37.283 1.535 -69.517 1.00 54.06 162 ARG A C 1
ATOM 1318 O O . ARG A 1 162 ? 36.688 1.330 -70.568 1.00 54.06 162 ARG A O 1
ATOM 1325 N N . VAL A 1 163 ? 38.202 2.493 -69.386 1.00 55.69 163 VAL A N 1
ATOM 1326 C CA . VAL A 1 163 ? 38.629 3.381 -70.482 1.00 55.69 163 VAL A CA 1
ATOM 1327 C C . VAL A 1 163 ? 40.155 3.407 -70.566 1.00 55.69 163 VAL A C 1
ATOM 1329 O O . VAL A 1 163 ? 40.757 4.455 -70.372 1.00 55.69 163 VAL A O 1
ATOM 1332 N N . LEU A 1 164 ? 40.780 2.250 -70.785 1.00 51.81 164 LEU A N 1
ATOM 1333 C CA . LEU A 1 164 ? 42.122 2.115 -71.364 1.00 51.81 164 LEU A CA 1
ATOM 1334 C C . LEU A 1 164 ? 42.184 0.807 -72.154 1.00 51.81 164 LEU A C 1
ATOM 1336 O O . LEU A 1 164 ? 41.725 -0.217 -71.599 1.00 51.81 164 LEU A O 1
#

Secondary structure (DSSP, 8-state):
-PPPPPP--------EEEETTEEEETTTTTS----GGGG----------GGGHHHHHHHHHHHHHHHHHHHHHHHHHHHHHTTS-GGG--HHHHHHHHHHHHHHHHHHHHHHHHHHHHHHHHHHHHHHHHHHHHHHHHHHHHHHHHHHHHHHHHHHHHHTTS--

Foldseek 3Di:
DDDDDDDDPPPPPQPFDDDPNDTDRVVVVVPPPPPPVVPPPPPDDDDLDLVCLVVLVVVLVVLVVQLVVLVVVLCVLVVVCVPPDPVPDDPVSVVSNVVSVVSSVVSVVVSVVSVVSSVVSVVVVVVVVVVVVVVVVVVVVVVVVVVVVCVVVVVVVVVVPPPD

pLDDT: mean 75.82, std 17.06, range [42.94, 96.0]

Organism: NCBI:txid210430

Sequence (164 aa):
MFTPPRLPRSSRRPKLIWDHGYWYDHELSRTRTPSLESLSLSPRQTTKTPTDLFSRVAALNRRAATVSAALAHLTAVVKPLETIKAEKLSQNQLVDMIAEGRYLSQAMEDFGEQLDECWALLTEVVKGRGKREREKEKEKEREIAVEEWDWEFGTRESGRKRVL

Radius of gyration: 34.52 Å; Cα contacts (8 Å, |Δi|>4): 61; chains: 1; bounding box: 68×73×106 Å

Mean predicted aligned error: 15.78 Å